Protein AF-A0A973CLB5-F1 (afdb_monomer)

Secondary structure (DSSP, 8-state):
----------S---STT--EEE---S-EEE-S-S---EEEEEE-S-S-HHHHHHHHH-GGG----SEEE-TTS-EEE-S-TTEEE--S-S-B-TTS-B-GGGGEEEEEE-----

pLDDT: mean 87.25, std 17.85, range [36.25, 98.56]

Radius of gyration: 14.24 Å; Cα contacts (8 Å, |Δi|>4): 216; chains: 1; bounding box: 31×34×39 Å

Mean predicted aligned error: 6.74 Å

Foldseek 3Di:
DDDPDDDDDPDQDCPPNAREAEQAAPLWAAAPDQAADAEDEAEDLAQDPVVLSVLRNDVVNSFDFQWEAEPVRHIYGHDDPRIQGHHQPFDADPVGDTDNSNRYGYYYYYDNPD

Nearest PDB structures (foldseek):
  2y28-assembly3_C  TM=8.855E-01  e=1.368E-07  Citrobacter freundii
  1j3g-assembly1_A  TM=6.306E-01  e=1.007E-06  Citrobacter freundii
  2ar3-assembly1_C  TM=6.993E-01  e=2.938E-04  Bacillus anthracis
  1yb0-assembly1_B  TM=6.912E-01  e=1.233E-03  Bacillus anthracis
  6srt-assembly1_A  TM=6.503E-01  e=8.528E-03  Clostridium intestinale URNW

Solvent-accessible surface area (backbone atoms only — not comparable to full-atom values): 6737 Å² total; per-residue (Å²): 136,76,83,73,82,78,82,87,69,100,57,92,72,64,63,89,82,47,73,69,45,80,58,72,37,73,32,56,47,85,37,90,47,80,55,67,86,43,78,44,82,45,68,43,82,42,87,47,69,66,60,53,52,52,47,22,48,36,70,88,62,65,28,24,36,27,31,39,35,42,85,89,68,50,34,37,36,26,37,63,85,84,41,20,35,40,60,53,68,93,36,68,47,98,89,67,52,60,49,47,32,46,33,36,47,33,36,34,34,53,32,64,80,126

Sequence (114 aa):
MCDCRFNRSKSTTTVAGLNIRHEASPNFNDRPTECIDTIVLHATVIDDINSVINHFKNPASQVSAHYTIDKDGSIVQHVDITKRAWHAGKSQMADGRENVNDFSIGIELINPND

Structure (mmCIF, N/CA/C/O backbone):
data_AF-A0A973CLB5-F1
#
_entry.id   AF-A0A973CLB5-F1
#
loop_
_atom_site.group_PDB
_atom_site.id
_atom_site.type_symbol
_atom_site.label_atom_id
_atom_site.label_alt_id
_atom_site.label_comp_id
_atom_site.label_asym_id
_atom_site.label_entity_id
_atom_site.label_seq_id
_atom_site.pdbx_PDB_ins_code
_atom_site.Cartn_x
_atom_site.Cartn_y
_atom_site.Cartn_z
_atom_site.occupancy
_atom_site.B_iso_or_equiv
_atom_site.auth_seq_id
_atom_site.auth_comp_id
_atom_site.auth_asym_id
_atom_site.auth_atom_id
_atom_site.pdbx_PDB_model_num
ATOM 1 N N . MET A 1 1 ? -16.520 -7.289 17.310 1.00 36.25 1 MET A N 1
ATOM 2 C CA . MET A 1 1 ? -15.204 -7.916 17.549 1.00 36.25 1 MET A CA 1
ATOM 3 C C . MET A 1 1 ? -14.719 -8.482 16.226 1.00 36.25 1 MET A C 1
ATOM 5 O O . MET A 1 1 ? -15.314 -9.441 15.759 1.00 36.25 1 MET A O 1
ATOM 9 N N . CYS A 1 2 ? -13.735 -7.847 15.588 1.00 38.41 2 CYS A N 1
ATOM 10 C CA . CYS A 1 2 ? -13.058 -8.412 14.418 1.00 38.41 2 CYS A CA 1
ATOM 11 C C . CYS A 1 2 ? -11.885 -9.254 14.927 1.00 38.41 2 CYS A C 1
ATOM 13 O O . CYS A 1 2 ? -10.951 -8.701 15.499 1.00 38.41 2 CYS A O 1
ATOM 15 N N . ASP A 1 3 ? -11.974 -10.575 14.786 1.00 42.47 3 ASP A N 1
ATOM 16 C CA . ASP A 1 3 ? -10.872 -11.503 15.054 1.00 42.47 3 ASP A CA 1
ATOM 17 C C . ASP A 1 3 ? -10.186 -11.814 13.716 1.00 42.47 3 ASP A C 1
ATOM 19 O O . ASP A 1 3 ? -10.607 -12.699 12.972 1.00 42.47 3 ASP A O 1
ATOM 23 N N . CYS A 1 4 ? -9.169 -11.026 13.363 1.00 44.66 4 CYS A N 1
ATOM 24 C CA . CYS A 1 4 ? -8.391 -11.181 12.131 1.00 44.66 4 CYS A CA 1
ATOM 25 C C . CYS A 1 4 ? -7.156 -12.071 12.362 1.00 44.66 4 CYS A C 1
ATOM 27 O O . CYS A 1 4 ? -6.027 -11.677 12.074 1.00 44.66 4 CYS A O 1
ATOM 29 N N . ARG A 1 5 ? -7.333 -13.292 12.882 1.00 43.91 5 ARG A N 1
ATOM 30 C CA . ARG A 1 5 ? -6.230 -14.263 12.991 1.00 43.91 5 ARG A CA 1
ATOM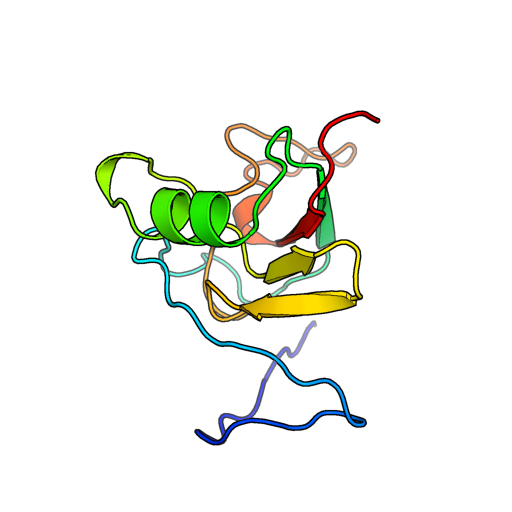 31 C C . ARG A 1 5 ? -5.927 -14.900 11.637 1.00 43.91 5 ARG A C 1
ATOM 33 O O . ARG A 1 5 ? -6.488 -15.932 11.278 1.00 43.91 5 ARG A O 1
ATOM 40 N N . PHE A 1 6 ? -4.997 -14.306 10.894 1.00 51.94 6 PHE A N 1
ATOM 41 C CA . PHE A 1 6 ? -4.413 -14.923 9.701 1.00 51.94 6 PHE A CA 1
ATOM 42 C C . PHE A 1 6 ? -3.327 -15.935 10.110 1.00 51.94 6 PHE A C 1
ATOM 44 O O . PHE A 1 6 ? -2.287 -15.578 10.665 1.00 51.94 6 PHE A O 1
ATOM 51 N N . ASN A 1 7 ? -3.585 -17.221 9.865 1.00 40.59 7 ASN A N 1
ATOM 52 C CA . ASN A 1 7 ? -2.676 -18.322 10.184 1.00 40.59 7 ASN A CA 1
ATOM 53 C C . ASN A 1 7 ? -1.483 -18.335 9.205 1.00 40.59 7 ASN A C 1
ATOM 55 O O . ASN A 1 7 ? -1.671 -18.419 7.992 1.00 40.59 7 ASN A O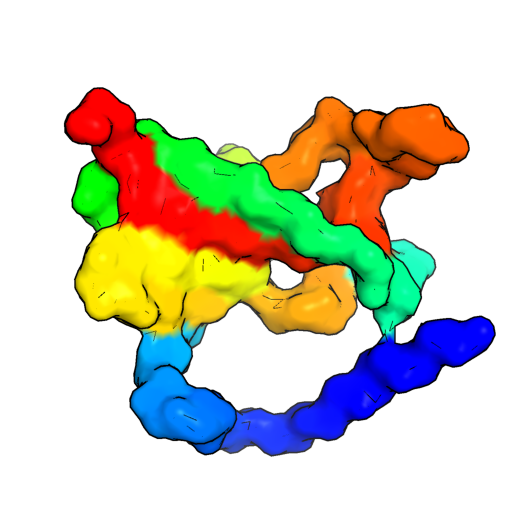 1
ATOM 59 N N . ARG A 1 8 ? -0.250 -18.243 9.721 1.00 50.34 8 ARG A N 1
ATOM 60 C CA . ARG A 1 8 ? 0.981 -18.185 8.914 1.00 50.34 8 ARG A CA 1
ATOM 61 C C . ARG A 1 8 ? 1.452 -19.578 8.496 1.00 50.34 8 ARG A C 1
ATOM 63 O O . ARG A 1 8 ? 2.006 -20.314 9.306 1.00 50.34 8 ARG A O 1
ATOM 70 N N . SER A 1 9 ? 1.367 -19.870 7.201 1.00 42.03 9 SER A N 1
ATOM 71 C CA . SER A 1 9 ? 2.226 -20.853 6.534 1.00 42.03 9 SER A CA 1
ATOM 72 C C . SER A 1 9 ? 3.197 -20.099 5.626 1.00 42.03 9 SER A C 1
ATOM 74 O O . SER A 1 9 ? 2.779 -19.398 4.709 1.00 42.03 9 SER A O 1
ATOM 76 N N . LYS A 1 10 ? 4.504 -20.202 5.899 1.00 45.16 10 LYS A N 1
ATOM 77 C CA . LYS A 1 10 ? 5.559 -19.712 5.000 1.00 45.16 10 LYS A CA 1
ATOM 78 C C . LYS A 1 10 ? 5.648 -20.653 3.798 1.00 45.16 10 LYS A C 1
ATOM 80 O O . LYS A 1 10 ? 6.470 -21.561 3.774 1.00 45.16 10 LYS A O 1
ATOM 85 N N . SER A 1 11 ? 4.776 -20.459 2.827 1.00 46.28 11 SER A N 1
ATOM 86 C CA . SER A 1 11 ? 4.851 -21.100 1.521 1.00 46.28 11 SER A CA 1
ATOM 87 C C . SER A 1 11 ? 4.077 -20.230 0.547 1.00 46.28 11 SER A C 1
ATOM 89 O O . SER A 1 11 ? 3.067 -19.644 0.939 1.00 46.28 11 SER A O 1
ATOM 91 N N . THR A 1 12 ? 4.559 -20.108 -0.688 1.00 45.00 12 THR A N 1
ATOM 92 C CA . THR A 1 12 ? 3.844 -19.484 -1.803 1.00 45.00 12 THR A CA 1
ATOM 93 C C . THR A 1 12 ? 2.402 -19.986 -1.786 1.00 45.00 12 THR A C 1
ATOM 95 O O . THR A 1 12 ? 2.131 -21.136 -2.123 1.00 45.00 12 THR A O 1
ATOM 98 N N . THR A 1 13 ? 1.482 -19.174 -1.267 1.00 49.22 13 THR A N 1
ATOM 99 C CA . THR A 1 13 ? 0.121 -19.637 -1.018 1.00 49.22 13 THR A CA 1
ATOM 100 C C . THR A 1 13 ? -0.648 -19.402 -2.300 1.00 49.22 13 THR A C 1
ATOM 102 O O 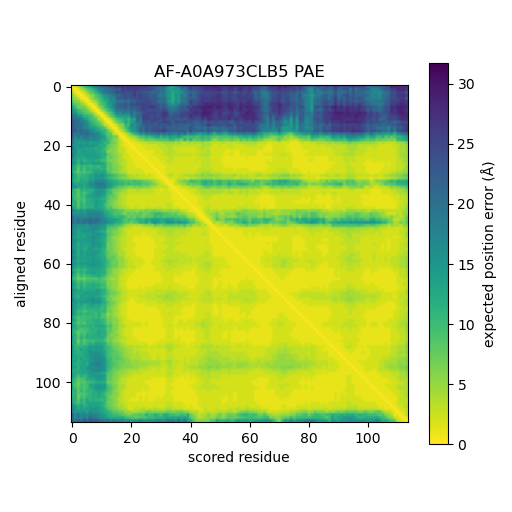. THR A 1 13 ? -1.095 -18.293 -2.577 1.00 49.22 13 THR A O 1
ATOM 105 N N . THR A 1 14 ? -0.767 -20.448 -3.111 1.00 44.41 14 THR A N 1
ATOM 106 C CA . THR A 1 14 ? -1.694 -20.475 -4.237 1.00 44.41 14 THR A CA 1
ATOM 107 C C . THR A 1 14 ? -3.115 -20.468 -3.674 1.00 44.41 14 THR A C 1
ATOM 109 O O . THR A 1 14 ? -3.705 -21.515 -3.417 1.00 44.41 14 THR A O 1
ATOM 112 N N . VAL A 1 15 ? -3.675 -19.285 -3.431 1.00 54.66 15 VAL A N 1
ATOM 113 C CA . VAL A 1 15 ? -5.111 -19.140 -3.177 1.00 54.66 15 VAL A CA 1
ATOM 114 C C . VAL A 1 15 ? -5.781 -19.103 -4.552 1.00 54.66 15 VAL A C 1
ATOM 116 O O . VAL A 1 15 ? -5.594 -18.159 -5.310 1.00 54.66 15 VAL A O 1
ATOM 119 N N . ALA A 1 16 ? -6.494 -20.172 -4.915 1.00 58.16 16 ALA A N 1
ATOM 120 C CA . ALA A 1 16 ? -7.316 -20.254 -6.132 1.00 58.16 16 ALA A CA 1
ATOM 121 C C . ALA A 1 16 ? -6.597 -19.979 -7.480 1.00 58.16 16 ALA A C 1
ATOM 123 O O . ALA A 1 16 ? -7.169 -19.366 -8.375 1.00 58.16 16 ALA A O 1
ATOM 124 N N . GLY A 1 17 ? -5.354 -20.443 -7.653 1.00 64.38 17 GLY A N 1
ATOM 125 C CA . GLY A 1 17 ? -4.637 -20.348 -8.939 1.00 64.38 17 GLY A CA 1
ATOM 126 C C . GLY A 1 17 ? -4.040 -18.972 -9.260 1.00 64.38 17 GLY A C 1
ATOM 127 O O . GLY A 1 17 ? -3.486 -18.794 -10.342 1.00 64.38 17 GLY A O 1
ATOM 128 N N . LEU A 1 18 ? -4.106 -18.017 -8.329 1.00 72.62 18 LEU A N 1
ATOM 129 C CA . LEU A 1 18 ? -3.429 -16.729 -8.457 1.00 72.62 18 LEU A CA 1
ATOM 130 C C . LEU A 1 18 ? -1.944 -16.875 -8.094 1.00 72.62 18 LEU A C 1
ATOM 132 O O . LEU A 1 18 ? -1.597 -17.338 -7.004 1.00 72.62 18 LEU A O 1
ATOM 136 N N . ASN A 1 19 ? -1.063 -16.464 -9.006 1.00 81.31 19 ASN A N 1
ATOM 137 C CA . ASN A 1 19 ? 0.376 -16.395 -8.764 1.00 81.31 19 ASN A CA 1
ATOM 138 C C . ASN A 1 19 ? 0.721 -15.026 -8.166 1.00 81.31 19 ASN A C 1
ATOM 140 O O . ASN A 1 19 ? 0.764 -14.029 -8.881 1.00 81.31 19 ASN A O 1
ATOM 144 N N . ILE A 1 20 ? 0.971 -14.983 -6.855 1.00 90.38 20 ILE A N 1
ATOM 145 C CA . ILE A 1 20 ? 1.365 -13.757 -6.149 1.00 90.38 20 ILE A CA 1
ATOM 146 C C . ILE A 1 20 ? 2.890 -13.735 -5.998 1.00 90.38 20 ILE A C 1
ATOM 148 O O . ILE A 1 20 ? 3.472 -14.530 -5.249 1.00 90.38 20 ILE A O 1
ATOM 152 N N . ARG A 1 21 ? 3.553 -12.809 -6.696 1.00 94.44 21 ARG A N 1
ATOM 153 C CA . ARG A 1 21 ? 4.984 -12.523 -6.511 1.00 94.44 21 ARG A CA 1
ATOM 154 C C . ARG A 1 21 ? 5.176 -11.748 -5.207 1.00 94.44 21 ARG A C 1
ATOM 156 O O . ARG A 1 21 ? 4.359 -10.907 -4.862 1.00 94.44 21 ARG A O 1
ATOM 163 N N . HIS A 1 22 ? 6.257 -12.007 -4.479 1.00 95.94 22 HIS A N 1
ATOM 164 C CA . HIS A 1 22 ? 6.550 -11.316 -3.219 1.00 95.94 22 HIS A CA 1
ATOM 165 C C . HIS A 1 22 ? 7.832 -10.487 -3.362 1.00 95.94 22 HIS A C 1
ATOM 167 O O . HIS A 1 22 ? 8.904 -11.044 -3.584 1.00 95.94 22 HIS A O 1
ATOM 173 N N . GLU A 1 23 ? 7.725 -9.165 -3.219 1.00 97.62 23 GLU A N 1
ATOM 174 C CA . GLU A 1 23 ? 8.836 -8.205 -3.298 1.00 97.62 23 GLU A CA 1
ATOM 175 C C . GLU A 1 23 ? 8.772 -7.244 -2.109 1.00 97.62 23 GLU A C 1
ATOM 177 O O . GLU A 1 23 ? 8.157 -6.179 -2.178 1.00 97.62 23 GLU A O 1
ATOM 182 N N . ALA A 1 24 ? 9.399 -7.641 -1.000 1.00 97.75 24 ALA A N 1
ATOM 183 C CA . ALA A 1 24 ? 9.262 -6.953 0.279 1.00 97.75 24 ALA A CA 1
ATOM 184 C C . ALA A 1 24 ? 9.742 -5.491 0.238 1.00 97.75 24 ALA A C 1
ATOM 186 O O . ALA A 1 24 ? 10.873 -5.207 -0.166 1.00 97.75 24 ALA A O 1
ATOM 187 N N . SER A 1 25 ? 8.898 -4.583 0.730 1.00 98.44 25 SER A N 1
ATOM 188 C CA . SER A 1 25 ? 9.256 -3.192 1.019 1.00 98.44 25 SER A CA 1
ATOM 189 C C . SER A 1 25 ? 9.766 -3.060 2.462 1.00 98.44 25 SER A C 1
ATOM 191 O O . SER A 1 25 ? 9.200 -3.691 3.354 1.00 98.44 25 SER A O 1
ATOM 193 N N . PRO A 1 26 ? 10.794 -2.235 2.740 1.00 98.44 26 PRO A N 1
ATOM 194 C CA . PRO A 1 26 ? 11.180 -1.876 4.106 1.00 98.44 26 PRO A CA 1
ATOM 195 C C . PRO A 1 26 ? 10.281 -0.785 4.720 1.00 98.44 26 PRO A C 1
ATOM 197 O O . PRO A 1 26 ? 10.388 -0.508 5.912 1.00 98.44 26 PRO A O 1
ATOM 200 N N . ASN A 1 27 ? 9.413 -0.151 3.925 1.00 98.50 27 ASN A N 1
ATOM 201 C CA . ASN A 1 27 ? 8.623 1.017 4.312 1.00 98.50 27 ASN A CA 1
ATOM 202 C C . ASN A 1 27 ? 7.307 0.597 4.974 1.00 98.50 27 ASN A C 1
ATOM 204 O O . ASN A 1 27 ? 6.230 0.756 4.408 1.00 98.50 27 ASN A O 1
ATOM 208 N N . PHE A 1 28 ? 7.383 0.007 6.158 1.00 98.56 28 PHE A N 1
ATOM 209 C CA . PHE A 1 28 ? 6.212 -0.343 6.956 1.00 98.56 28 PHE A CA 1
ATOM 210 C C . PHE A 1 28 ? 6.560 -0.292 8.438 1.00 98.56 28 PHE A C 1
ATOM 212 O O . PHE A 1 28 ? 7.724 -0.217 8.833 1.00 98.56 28 PHE A O 1
ATOM 219 N N . ASN A 1 29 ? 5.544 -0.378 9.285 1.00 98.12 29 ASN A N 1
ATOM 220 C CA . ASN A 1 29 ? 5.743 -0.582 10.713 1.00 98.12 29 ASN A CA 1
ATOM 221 C C . ASN A 1 29 ? 4.592 -1.388 11.321 1.00 98.12 29 ASN A C 1
ATOM 223 O O . ASN A 1 29 ? 3.702 -1.874 10.615 1.00 98.12 29 ASN A O 1
ATOM 227 N N . ASP A 1 30 ? 4.634 -1.564 12.638 1.00 97.50 30 ASP A N 1
ATOM 228 C CA . ASP A 1 30 ? 3.543 -2.197 13.364 1.00 97.50 30 ASP A CA 1
ATOM 229 C C . ASP A 1 30 ? 2.274 -1.354 13.284 1.00 97.50 30 ASP A C 1
ATOM 231 O O . ASP A 1 30 ? 2.295 -0.121 13.370 1.00 97.50 30 ASP A O 1
ATOM 235 N N . ARG A 1 31 ? 1.161 -2.052 13.079 1.00 94.88 31 ARG A N 1
ATOM 236 C CA . ARG A 1 31 ? -0.162 -1.456 13.025 1.00 94.88 31 ARG A CA 1
ATOM 237 C C . ARG A 1 31 ? -0.639 -1.189 14.456 1.00 94.88 31 ARG A C 1
ATOM 239 O O . ARG A 1 31 ? -0.483 -2.064 15.306 1.00 94.88 31 ARG A O 1
ATOM 246 N N . PRO A 1 32 ? -1.228 -0.018 14.747 1.00 93.81 32 PRO A N 1
ATOM 247 C CA . PRO A 1 32 ? -1.713 0.280 16.095 1.00 93.81 32 PRO A CA 1
ATOM 248 C C . PRO A 1 32 ? -2.992 -0.490 16.466 1.00 93.81 32 PRO A C 1
ATOM 250 O O . PRO A 1 32 ? -3.351 -0.551 17.637 1.00 93.81 32 PRO A O 1
ATOM 253 N N . THR A 1 33 ? -3.682 -1.075 15.484 1.00 86.19 33 THR A N 1
ATOM 254 C CA . THR A 1 33 ? -4.891 -1.893 15.650 1.00 86.19 33 THR A CA 1
ATOM 255 C C . THR A 1 33 ? -4.781 -3.156 14.802 1.00 86.19 33 THR A C 1
ATOM 257 O O . THR A 1 33 ? -4.180 -3.123 13.740 1.00 86.19 33 THR A O 1
ATOM 260 N N . GLU A 1 34 ? -5.366 -4.272 15.224 1.00 81.62 34 GLU A N 1
ATOM 261 C CA . GLU A 1 34 ? -5.452 -5.481 14.384 1.00 81.62 34 GLU A CA 1
ATOM 262 C C . GLU A 1 34 ? -6.708 -5.488 13.496 1.00 81.62 34 GLU A C 1
ATOM 264 O O . GLU A 1 34 ? -6.824 -6.300 12.580 1.00 81.62 34 GLU A O 1
ATOM 269 N N . CYS A 1 35 ? -7.656 -4.578 13.751 1.00 89.94 35 CYS A N 1
ATOM 270 C CA . CYS A 1 35 ? -8.890 -4.476 12.983 1.00 89.94 35 CYS A CA 1
ATOM 271 C C . CYS A 1 35 ? -8.635 -3.729 11.673 1.00 89.94 35 CYS A C 1
ATOM 273 O O . CYS A 1 35 ? -8.334 -2.535 11.673 1.00 89.94 35 CYS A O 1
ATOM 275 N N . ILE A 1 36 ? -8.796 -4.447 10.567 1.00 95.31 36 ILE A N 1
ATOM 276 C CA . ILE A 1 36 ? -8.705 -3.922 9.210 1.00 95.31 36 ILE A CA 1
ATOM 277 C C . ILE A 1 36 ? -10.099 -4.030 8.601 1.00 95.31 36 ILE A C 1
ATOM 279 O O . ILE A 1 36 ? -10.642 -5.128 8.496 1.00 95.31 36 ILE A O 1
ATOM 283 N N . ASP A 1 37 ? -10.684 -2.898 8.222 1.00 95.25 37 ASP A N 1
ATOM 284 C CA . ASP A 1 37 ? -12.056 -2.829 7.699 1.00 95.25 37 ASP A CA 1
ATOM 285 C C . ASP A 1 37 ? -12.169 -2.057 6.377 1.00 95.25 37 ASP A C 1
ATOM 287 O O . ASP A 1 37 ? -13.252 -1.959 5.804 1.00 95.25 37 ASP A O 1
ATOM 291 N N . THR A 1 38 ? -11.049 -1.523 5.883 1.00 96.69 38 THR A N 1
ATOM 292 C CA . THR A 1 38 ? -11.018 -0.606 4.745 1.00 96.69 38 THR A CA 1
ATOM 293 C C . THR A 1 38 ? -10.024 -1.082 3.684 1.00 96.69 38 THR A C 1
ATOM 295 O O . THR A 1 38 ? -8.913 -1.512 3.991 1.00 96.69 38 THR A O 1
ATOM 298 N N . ILE A 1 39 ? -10.396 -0.959 2.410 1.00 98.00 39 ILE A N 1
ATOM 299 C CA . ILE A 1 39 ? -9.476 -1.087 1.273 1.00 98.00 39 ILE A CA 1
ATOM 300 C C . ILE A 1 39 ? -9.340 0.291 0.632 1.00 98.00 39 ILE A C 1
ATOM 302 O O . ILE A 1 39 ? -10.344 0.947 0.363 1.00 98.00 39 ILE A O 1
ATOM 306 N N . VAL A 1 40 ? -8.102 0.717 0.383 1.00 97.94 40 VAL A N 1
ATOM 307 C CA . VAL A 1 40 ? -7.799 1.933 -0.379 1.00 97.94 40 VAL A CA 1
ATOM 308 C C . VAL A 1 40 ? -7.236 1.510 -1.725 1.00 97.94 40 VAL A C 1
ATOM 310 O O . VAL A 1 40 ? -6.176 0.885 -1.788 1.00 97.94 40 VAL A O 1
ATOM 313 N N . LEU A 1 41 ? -7.967 1.832 -2.788 1.00 97.00 41 LEU A N 1
ATOM 314 C CA . LEU A 1 41 ? -7.516 1.629 -4.157 1.00 97.00 41 LEU A CA 1
ATOM 315 C C . LEU A 1 41 ? -6.807 2.888 -4.638 1.00 97.00 41 LEU A C 1
ATOM 317 O O . LEU A 1 41 ? -7.367 3.982 -4.577 1.00 97.00 41 LEU A O 1
ATOM 321 N N . HIS A 1 42 ? -5.600 2.697 -5.144 1.00 95.12 42 HIS A N 1
ATOM 322 C CA . HIS A 1 42 ? -4.801 3.721 -5.790 1.00 95.12 42 HIS A CA 1
ATOM 323 C C . HIS A 1 42 ? -4.548 3.324 -7.241 1.00 95.12 42 HIS A C 1
ATOM 325 O O . HIS A 1 42 ? -4.574 2.143 -7.593 1.00 95.12 42 HIS A O 1
ATOM 331 N N . ALA A 1 43 ? -4.300 4.320 -8.079 1.00 90.75 43 ALA A N 1
ATOM 332 C CA . ALA A 1 43 ? -3.807 4.128 -9.431 1.00 90.75 43 ALA A CA 1
ATOM 333 C C . ALA A 1 43 ? -2.438 4.797 -9.519 1.00 90.75 43 ALA A C 1
ATOM 335 O O . ALA A 1 43 ? -2.277 5.946 -9.095 1.00 90.75 43 ALA A O 1
ATOM 336 N N . THR A 1 44 ? -1.457 4.080 -10.057 1.00 85.88 44 THR A N 1
ATOM 337 C CA . THR A 1 44 ? -0.143 4.665 -10.313 1.00 85.88 44 THR A CA 1
ATOM 338 C C . THR A 1 44 ? -0.238 5.662 -11.469 1.00 85.88 44 THR A C 1
ATOM 340 O O . THR A 1 44 ? -1.273 5.785 -12.109 1.00 85.88 44 THR A O 1
ATOM 343 N N . VAL A 1 45 ? 0.842 6.400 -11.726 1.00 83.69 45 VAL A N 1
ATOM 344 C CA . VAL A 1 45 ? 1.067 7.128 -12.994 1.00 83.69 45 VAL A CA 1
ATOM 345 C C . VAL A 1 45 ? 2.352 6.589 -13.633 1.00 83.69 45 VAL A C 1
ATOM 347 O O . VAL A 1 45 ? 3.212 7.321 -14.110 1.00 83.69 45 VAL A O 1
ATOM 350 N N . ILE A 1 46 ? 2.560 5.283 -13.475 1.00 81.25 46 ILE A N 1
ATOM 351 C CA . ILE A 1 46 ? 3.787 4.571 -13.827 1.00 81.25 46 ILE A CA 1
ATOM 352 C C . ILE A 1 46 ? 3.374 3.348 -14.632 1.00 81.25 46 ILE A C 1
ATOM 354 O O . ILE A 1 46 ? 2.492 2.611 -14.196 1.00 81.25 46 ILE A O 1
ATOM 358 N N . ASP A 1 47 ? 4.054 3.126 -15.753 1.00 81.06 47 ASP A N 1
ATOM 359 C CA . ASP A 1 47 ? 3.669 2.127 -16.758 1.00 81.06 47 ASP A CA 1
ATOM 360 C C . ASP A 1 47 ? 4.259 0.735 -16.492 1.00 81.06 47 ASP A C 1
ATOM 362 O O . ASP A 1 47 ? 3.884 -0.233 -17.146 1.00 81.06 47 ASP A O 1
ATOM 366 N N . ASP A 1 48 ? 5.208 0.634 -15.559 1.00 87.00 48 ASP A N 1
ATOM 367 C CA . ASP A 1 48 ? 5.982 -0.577 -15.286 1.00 87.00 48 ASP A CA 1
ATOM 368 C C . ASP A 1 48 ? 5.954 -0.948 -13.799 1.00 87.00 48 ASP A C 1
ATOM 370 O O . ASP A 1 48 ? 6.338 -0.170 -12.916 1.00 87.00 48 ASP A O 1
ATOM 374 N N . ILE A 1 49 ? 5.576 -2.195 -13.527 1.00 91.56 49 ILE A N 1
ATOM 375 C CA . ILE A 1 49 ? 5.525 -2.747 -12.176 1.00 91.56 49 ILE A CA 1
ATOM 376 C C . ILE A 1 49 ? 6.899 -2.813 -11.499 1.00 91.56 49 ILE A C 1
ATOM 378 O O . ILE A 1 49 ? 6.988 -2.652 -10.281 1.00 91.56 49 ILE A O 1
ATOM 382 N N . ASN A 1 50 ? 7.996 -3.001 -12.245 1.00 93.75 50 ASN A N 1
ATOM 383 C CA . ASN A 1 50 ? 9.333 -3.049 -11.639 1.00 93.75 50 ASN A CA 1
ATOM 384 C C . ASN A 1 50 ? 9.766 -1.678 -11.115 1.00 93.75 50 ASN A C 1
ATOM 386 O O . ASN A 1 50 ? 10.429 -1.591 -10.080 1.00 93.75 50 ASN A O 1
ATOM 390 N N . SER A 1 51 ? 9.348 -0.606 -11.779 1.00 94.06 51 SER A N 1
ATOM 391 C CA . SER A 1 51 ? 9.554 0.764 -11.321 1.00 94.06 51 SER A CA 1
ATOM 392 C C . SER A 1 51 ? 8.823 1.026 -9.999 1.00 94.06 51 SER A C 1
ATOM 394 O O . SER A 1 51 ? 9.418 1.591 -9.077 1.00 94.06 51 SER A O 1
ATOM 396 N N . VAL A 1 52 ? 7.594 0.519 -9.846 1.00 95.00 52 VAL A N 1
ATOM 397 C CA . VAL A 1 52 ? 6.850 0.560 -8.572 1.00 95.00 52 VAL A CA 1
ATOM 398 C C . VAL A 1 52 ? 7.546 -0.270 -7.490 1.00 95.00 52 VAL A C 1
ATOM 400 O O . VAL A 1 52 ? 7.801 0.242 -6.398 1.00 95.00 52 VAL A O 1
ATOM 403 N N . ILE A 1 53 ? 7.946 -1.511 -7.804 1.00 96.38 53 ILE A N 1
ATOM 404 C CA . ILE A 1 53 ? 8.714 -2.379 -6.893 1.00 9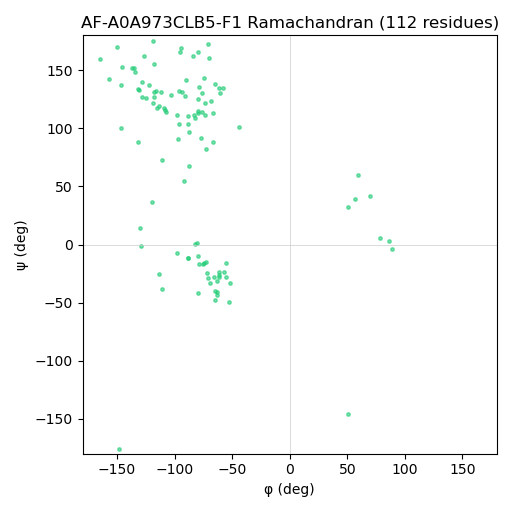6.38 53 ILE A CA 1
ATOM 405 C C . ILE A 1 53 ? 9.959 -1.646 -6.375 1.00 96.38 53 ILE A C 1
ATOM 407 O O . ILE A 1 53 ? 10.208 -1.608 -5.169 1.00 96.38 53 ILE A O 1
ATOM 411 N N . ASN A 1 54 ? 10.742 -1.044 -7.270 1.00 96.81 54 ASN A N 1
ATOM 412 C CA . ASN A 1 54 ? 11.969 -0.340 -6.908 1.00 96.81 54 ASN A CA 1
ATOM 413 C C . ASN A 1 54 ? 11.688 0.890 -6.037 1.00 96.81 54 ASN A C 1
ATOM 415 O O . ASN A 1 54 ? 12.410 1.130 -5.067 1.00 96.81 54 ASN A O 1
ATOM 419 N N . HIS A 1 55 ? 10.624 1.639 -6.336 1.00 96.31 55 HIS A N 1
ATOM 420 C CA . HIS A 1 55 ? 10.224 2.794 -5.538 1.00 96.31 55 HIS A CA 1
ATOM 421 C C . HIS A 1 55 ? 9.826 2.397 -4.109 1.00 96.31 55 HIS A C 1
ATOM 423 O O . HIS A 1 55 ? 10.274 3.017 -3.142 1.00 96.31 55 HIS A O 1
ATOM 429 N N . PHE A 1 56 ? 9.056 1.319 -3.957 1.00 97.44 56 PHE A N 1
ATOM 430 C CA . PHE A 1 56 ? 8.674 0.796 -2.646 1.00 97.44 56 PHE A CA 1
ATOM 431 C C . PHE A 1 56 ? 9.827 0.127 -1.900 1.00 97.44 56 PHE A C 1
ATOM 433 O O . PHE A 1 56 ? 9.797 0.082 -0.673 1.00 97.44 56 PHE A O 1
ATOM 440 N N . LYS A 1 57 ? 10.861 -0.366 -2.589 1.00 97.75 57 LYS A N 1
ATOM 441 C CA . LYS A 1 57 ? 12.074 -0.905 -1.950 1.00 97.75 57 LYS A CA 1
ATOM 442 C C . LYS A 1 57 ? 13.045 0.179 -1.485 1.00 97.75 57 LYS A C 1
ATOM 444 O O . LYS A 1 57 ? 13.911 -0.122 -0.668 1.00 97.75 57 LYS A O 1
ATOM 449 N N . ASN A 1 58 ? 12.910 1.415 -1.967 1.00 97.88 58 ASN A N 1
ATOM 450 C CA . ASN A 1 58 ? 13.748 2.533 -1.550 1.00 97.88 58 ASN A CA 1
ATOM 451 C C . ASN A 1 58 ? 13.323 3.050 -0.157 1.00 97.88 58 ASN A C 1
ATOM 453 O O . ASN A 1 58 ? 12.247 3.634 -0.043 1.00 97.88 58 ASN A O 1
ATOM 457 N N . PRO A 1 59 ? 14.157 2.935 0.895 1.00 97.38 59 PRO A N 1
ATOM 458 C CA . PRO A 1 59 ? 13.809 3.444 2.225 1.00 97.38 59 PRO A CA 1
ATOM 459 C C . PRO A 1 59 ? 13.581 4.963 2.264 1.00 97.38 59 PRO A C 1
ATOM 461 O O . PRO A 1 59 ? 12.857 5.467 3.118 1.00 97.38 59 PRO A O 1
ATOM 464 N N . ALA A 1 60 ? 14.197 5.707 1.338 1.00 97.81 60 ALA A N 1
ATOM 465 C CA . ALA A 1 60 ? 14.055 7.157 1.265 1.00 97.81 60 ALA A CA 1
ATOM 466 C C . ALA A 1 60 ? 12.704 7.604 0.685 1.00 97.81 60 ALA A C 1
ATOM 468 O O . ALA A 1 60 ? 12.347 8.766 0.853 1.00 97.81 60 ALA A O 1
ATOM 469 N N . SER A 1 61 ? 11.955 6.720 0.010 1.00 96.56 61 SER A N 1
ATOM 470 C CA . SER A 1 61 ? 10.630 7.075 -0.515 1.00 96.56 61 SER A CA 1
ATOM 471 C C . SER A 1 61 ? 9.600 7.236 0.600 1.00 96.56 61 SER A C 1
ATOM 473 O O . SER A 1 61 ? 8.666 8.017 0.452 1.00 96.56 61 SER A O 1
ATOM 475 N N . GLN A 1 62 ? 9.784 6.516 1.716 1.00 97.56 62 GLN A N 1
ATOM 476 C CA . GLN A 1 62 ? 8.859 6.484 2.851 1.00 97.56 62 GLN A CA 1
ATOM 477 C C . GLN A 1 62 ? 7.404 6.206 2.440 1.00 97.56 62 GLN 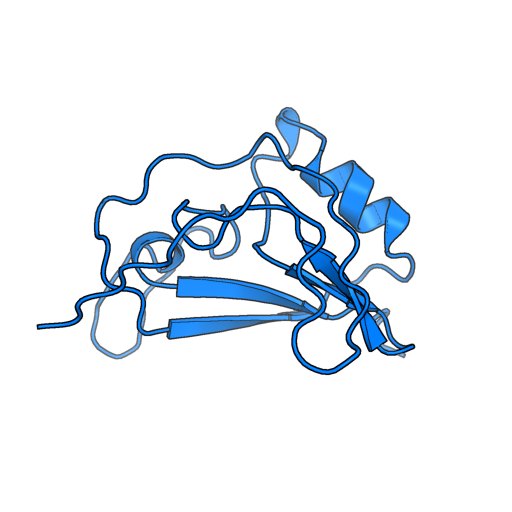A C 1
ATOM 479 O O . GLN A 1 62 ? 6.466 6.658 3.095 1.00 97.56 62 GLN A O 1
ATOM 484 N N . VAL A 1 63 ? 7.222 5.416 1.380 1.00 97.50 63 VAL A N 1
ATOM 485 C CA . VAL A 1 63 ? 5.913 4.974 0.894 1.00 97.50 63 VAL A CA 1
ATOM 486 C C . VAL A 1 63 ? 5.938 3.498 0.510 1.00 97.50 63 VAL A C 1
ATOM 488 O O . VAL A 1 63 ? 6.976 2.939 0.136 1.00 97.50 63 VAL A O 1
ATOM 491 N N . SER A 1 64 ? 4.779 2.861 0.628 1.00 98.38 64 SER A N 1
ATOM 492 C CA . SER A 1 64 ? 4.531 1.476 0.225 1.00 98.38 64 SER A CA 1
ATOM 493 C C . SER A 1 64 ? 3.034 1.202 0.158 1.00 98.38 64 SER A C 1
ATOM 495 O O . SER A 1 64 ? 2.255 1.871 0.831 1.00 98.38 64 SER A O 1
ATOM 497 N N . ALA A 1 65 ? 2.642 0.158 -0.567 1.00 98.38 65 ALA A N 1
ATOM 498 C CA . ALA A 1 65 ? 1.313 -0.445 -0.496 1.00 98.38 65 ALA A CA 1
ATOM 499 C C . ALA A 1 65 ? 1.407 -1.908 -0.035 1.00 98.38 65 ALA A C 1
ATOM 501 O O . ALA A 1 65 ? 2.503 -2.443 0.129 1.00 98.38 65 ALA A O 1
ATOM 502 N N . HIS A 1 66 ? 0.272 -2.576 0.181 1.00 98.50 66 HIS A N 1
ATOM 503 C CA . HIS A 1 66 ? 0.288 -4.015 0.472 1.00 98.50 66 HIS A CA 1
ATOM 504 C C . HIS A 1 66 ? 0.444 -4.816 -0.816 1.00 98.50 66 HIS A C 1
ATOM 506 O O . HIS A 1 66 ? 1.242 -5.754 -0.851 1.00 98.50 66 HIS A O 1
ATOM 512 N N . TYR A 1 67 ? -0.265 -4.408 -1.871 1.00 98.06 67 TYR A N 1
ATOM 513 C CA . TYR A 1 67 ? -0.235 -5.065 -3.172 1.00 98.06 67 TYR A CA 1
ATOM 514 C C . TYR A 1 67 ? -0.131 -4.062 -4.318 1.00 98.06 67 TYR A C 1
ATOM 516 O O . TYR A 1 67 ? -0.651 -2.951 -4.223 1.00 98.06 67 TYR A O 1
ATOM 524 N N . THR A 1 68 ? 0.470 -4.504 -5.415 1.00 97.19 68 THR A N 1
ATOM 525 C CA . THR A 1 68 ? 0.373 -3.877 -6.734 1.00 97.19 68 THR A CA 1
ATOM 526 C C . THR A 1 68 ? -0.174 -4.900 -7.723 1.00 97.19 68 THR A C 1
ATOM 528 O O . THR A 1 68 ? 0.222 -6.067 -7.680 1.00 97.19 68 THR A O 1
ATOM 531 N N . ILE A 1 69 ? -1.093 -4.473 -8.585 1.00 95.00 69 ILE A N 1
ATOM 532 C CA . ILE A 1 69 ? -1.708 -5.290 -9.633 1.00 95.00 69 ILE A CA 1
ATOM 533 C C . ILE A 1 69 ? -1.376 -4.660 -10.986 1.00 95.00 69 ILE A C 1
ATOM 535 O O . ILE A 1 69 ? -1.682 -3.489 -11.220 1.00 95.00 69 ILE A O 1
ATOM 539 N N . ASP A 1 70 ? -0.734 -5.436 -11.855 1.00 93.50 70 ASP A N 1
ATOM 540 C CA . ASP A 1 70 ? -0.426 -5.039 -13.229 1.00 93.50 70 ASP A CA 1
ATOM 541 C C . ASP A 1 70 ? -1.648 -5.198 -14.151 1.00 93.50 70 ASP A C 1
ATOM 543 O O . ASP A 1 70 ? -2.621 -5.882 -13.818 1.00 93.50 70 ASP A O 1
ATOM 547 N N . LYS A 1 71 ? -1.597 -4.604 -15.344 1.00 90.06 71 LYS A N 1
ATOM 548 C CA . LYS A 1 71 ? -2.681 -4.649 -16.340 1.00 90.06 71 LYS A CA 1
ATOM 549 C C . LYS A 1 71 ? -3.008 -6.060 -16.828 1.00 90.06 71 LYS A C 1
ATOM 551 O O . LYS A 1 71 ? -4.143 -6.322 -17.219 1.00 90.06 71 LYS A O 1
ATOM 556 N N . ASP A 1 72 ? -2.033 -6.965 -16.811 1.00 90.25 72 ASP A N 1
ATOM 557 C CA . ASP A 1 72 ? -2.220 -8.374 -17.173 1.00 90.25 72 ASP A CA 1
ATOM 558 C C . ASP A 1 72 ? -2.786 -9.229 -16.019 1.00 90.25 72 ASP A C 1
ATOM 560 O O . ASP A 1 72 ? -3.011 -10.429 -16.183 1.00 90.25 72 ASP A O 1
ATOM 564 N N . GLY A 1 73 ? -3.042 -8.615 -14.858 1.00 90.69 73 GLY A N 1
ATOM 565 C CA . GLY A 1 73 ? -3.523 -9.279 -13.651 1.00 90.69 73 GLY A CA 1
ATOM 566 C C . GLY A 1 73 ? -2.417 -9.862 -12.770 1.00 90.69 73 GLY A C 1
ATOM 567 O O . GLY A 1 73 ? -2.734 -10.478 -11.751 1.00 90.69 73 GLY A O 1
ATOM 568 N N . SER A 1 74 ? -1.138 -9.678 -13.112 1.00 91.94 74 SER A N 1
ATOM 569 C CA . SER A 1 74 ? -0.012 -10.059 -12.257 1.00 91.94 74 SER A CA 1
ATOM 570 C C . SE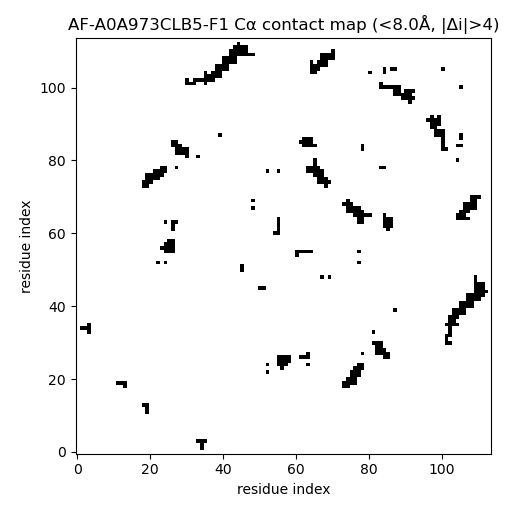R A 1 74 ? -0.056 -9.301 -10.933 1.00 91.94 74 SER A C 1
ATOM 572 O O . SER A 1 74 ? -0.243 -8.087 -10.902 1.00 91.94 74 SER A O 1
ATOM 574 N N . ILE A 1 75 ? 0.150 -10.012 -9.822 1.00 95.50 75 ILE A N 1
ATOM 575 C CA . ILE A 1 75 ? 0.058 -9.442 -8.473 1.00 95.50 75 ILE A CA 1
ATOM 576 C C . ILE A 1 75 ? 1.420 -9.512 -7.792 1.00 95.50 75 ILE A C 1
ATOM 578 O O . ILE A 1 75 ? 2.055 -10.571 -7.747 1.00 95.50 75 ILE A O 1
ATOM 582 N N . VAL A 1 76 ? 1.836 -8.397 -7.196 1.00 96.81 76 VAL A N 1
ATOM 583 C CA . VAL A 1 76 ? 3.012 -8.315 -6.329 1.00 96.81 76 VAL A CA 1
ATOM 584 C C . VAL A 1 76 ? 2.582 -7.907 -4.924 1.00 96.81 76 VAL A C 1
ATOM 586 O O . VAL A 1 76 ? 1.914 -6.894 -4.752 1.00 96.81 76 VAL A O 1
ATOM 589 N N . GLN A 1 77 ? 2.972 -8.676 -3.908 1.00 98.31 77 GLN A N 1
ATOM 590 C CA . GLN A 1 77 ? 2.838 -8.301 -2.502 1.00 98.31 77 GLN A CA 1
ATOM 591 C C . GLN A 1 77 ? 4.122 -7.639 -1.995 1.00 98.31 77 GLN A C 1
ATOM 593 O O . GLN A 1 77 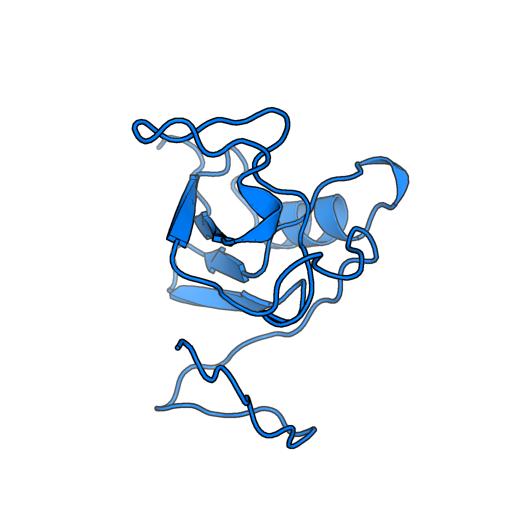? 5.214 -8.197 -2.144 1.00 98.31 77 GLN A O 1
ATOM 598 N N . HIS A 1 78 ? 3.977 -6.491 -1.333 1.00 98.25 78 HIS A N 1
ATOM 599 C CA . HIS A 1 78 ? 5.088 -5.707 -0.785 1.00 98.25 78 HIS A CA 1
ATOM 600 C C . HIS A 1 78 ? 5.141 -5.695 0.741 1.00 98.25 78 HIS A C 1
ATOM 602 O O . HIS A 1 78 ? 6.227 -5.749 1.321 1.00 98.25 78 HIS A O 1
ATOM 608 N N . VAL A 1 79 ? 3.979 -5.625 1.391 1.00 98.25 79 VAL A N 1
ATOM 609 C CA . VAL A 1 79 ? 3.842 -5.569 2.849 1.00 98.25 79 VAL A CA 1
ATOM 610 C C . VAL A 1 79 ? 2.791 -6.595 3.280 1.00 98.25 79 VAL A C 1
ATOM 612 O O . VAL A 1 79 ? 1.722 -6.702 2.678 1.00 98.25 79 VAL A O 1
ATOM 615 N N . ASP A 1 80 ? 3.108 -7.378 4.315 1.00 96.75 80 ASP A N 1
ATOM 616 C CA . ASP A 1 80 ? 2.167 -8.313 4.947 1.00 96.75 80 ASP A CA 1
ATOM 617 C C . ASP A 1 80 ? 0.939 -7.532 5.447 1.00 96.75 80 ASP A C 1
ATOM 619 O O . ASP A 1 80 ? 1.092 -6.484 6.071 1.00 96.75 80 ASP A O 1
ATOM 623 N N . ILE A 1 81 ? -0.274 -8.032 5.196 1.00 95.69 81 ILE A N 1
ATOM 624 C CA . ILE A 1 81 ? -1.533 -7.360 5.574 1.00 95.69 81 ILE A CA 1
ATOM 625 C C . ILE A 1 81 ? -1.644 -7.073 7.080 1.00 95.69 81 ILE A C 1
ATOM 627 O O . ILE A 1 81 ? -2.351 -6.156 7.486 1.00 95.69 81 ILE A O 1
ATOM 631 N N . THR A 1 82 ? -0.927 -7.830 7.915 1.00 94.38 82 THR A N 1
ATOM 632 C CA . THR A 1 82 ? -0.867 -7.625 9.371 1.00 94.38 82 THR A CA 1
ATOM 633 C C . THR A 1 82 ? -0.016 -6.417 9.767 1.00 94.38 82 THR A C 1
ATOM 635 O O . THR A 1 82 ? -0.103 -5.935 10.896 1.00 94.38 82 THR A O 1
ATOM 638 N N . LYS A 1 83 ? 0.816 -5.906 8.855 1.00 97.56 83 LYS A N 1
ATOM 639 C CA . LYS A 1 83 ? 1.628 -4.704 9.047 1.00 97.56 83 LYS A CA 1
ATOM 640 C C . LYS A 1 83 ? 0.927 -3.480 8.471 1.00 97.56 83 LYS A C 1
ATOM 642 O O . LYS A 1 83 ? -0.055 -3.577 7.738 1.00 97.56 83 LYS A O 1
ATOM 647 N N . ARG A 1 84 ? 1.428 -2.307 8.847 1.00 98.19 84 ARG A N 1
ATOM 648 C CA . ARG A 1 84 ? 0.960 -1.023 8.337 1.00 98.19 84 ARG A CA 1
ATOM 649 C C . ARG A 1 84 ? 1.858 -0.565 7.192 1.00 98.19 84 ARG A C 1
ATOM 651 O O . ARG A 1 84 ? 2.961 -0.082 7.448 1.00 98.19 84 ARG A O 1
ATOM 658 N N . ALA A 1 85 ? 1.379 -0.699 5.956 1.00 98.56 85 ALA A N 1
ATOM 659 C CA . ALA A 1 85 ? 1.981 -0.038 4.797 1.00 98.56 85 ALA A CA 1
ATOM 660 C C . ALA A 1 85 ? 1.739 1.484 4.834 1.00 98.56 85 ALA A C 1
ATOM 662 O O . ALA A 1 85 ? 0.843 1.969 5.530 1.00 98.56 85 ALA A O 1
ATOM 663 N N . TRP A 1 86 ? 2.536 2.248 4.090 1.00 98.44 86 TRP A N 1
ATOM 664 C CA . TRP A 1 86 ? 2.507 3.713 4.084 1.00 98.44 86 TRP A CA 1
ATOM 665 C C . TRP A 1 86 ? 1.974 4.237 2.739 1.00 98.44 86 TRP A C 1
ATOM 667 O O . TRP A 1 86 ? 2.741 4.753 1.930 1.00 98.44 86 TRP A O 1
ATOM 677 N N . HIS A 1 87 ? 0.663 4.099 2.497 1.00 98.12 87 HIS A N 1
ATOM 678 C CA . HIS A 1 87 ? 0.040 4.395 1.190 1.00 98.12 87 HIS A CA 1
ATOM 679 C C . HIS A 1 87 ? -0.924 5.590 1.198 1.00 98.12 87 HIS A C 1
ATOM 681 O O . HIS A 1 87 ? -1.168 6.182 0.157 1.00 98.12 87 HIS A O 1
ATOM 687 N N . ALA A 1 88 ? -1.529 5.934 2.337 1.00 97.50 88 ALA A N 1
ATOM 688 C CA . ALA A 1 88 ? -2.602 6.933 2.399 1.00 97.50 88 ALA A CA 1
ATOM 689 C C . ALA A 1 88 ? -2.136 8.342 2.809 1.00 97.50 88 ALA A C 1
ATOM 691 O O . ALA A 1 88 ? -2.937 9.275 2.807 1.00 97.50 88 ALA A O 1
ATOM 692 N N . GLY A 1 89 ? -0.867 8.510 3.206 1.00 95.50 89 GLY A N 1
ATOM 693 C CA . GLY A 1 89 ? -0.348 9.781 3.725 1.00 95.50 89 GLY A CA 1
ATOM 694 C C . GLY A 1 89 ? -1.221 10.382 4.839 1.00 95.50 89 GLY A C 1
ATOM 695 O O . GLY A 1 89 ? -1.831 9.660 5.635 1.00 95.50 89 GLY A O 1
ATOM 696 N N . LYS A 1 90 ? -1.304 11.718 4.885 1.00 96.75 90 LYS A N 1
ATOM 697 C CA . LYS A 1 90 ? -2.254 12.431 5.751 1.00 96.75 90 LYS A CA 1
ATOM 698 C C . LYS A 1 90 ? -3.664 12.291 5.173 1.00 96.75 90 LYS A C 1
ATOM 700 O O . LYS A 1 90 ? -3.960 12.856 4.125 1.00 96.75 90 LYS A O 1
ATOM 705 N N . SER A 1 91 ? -4.521 11.556 5.871 1.00 97.31 91 SER A N 1
ATOM 706 C CA . SER A 1 91 ? -5.827 11.119 5.371 1.00 97.31 91 SER A CA 1
ATOM 707 C C . SER A 1 91 ? -6.876 11.075 6.484 1.00 97.31 91 SER A C 1
ATOM 709 O O . SER A 1 91 ? -6.539 10.876 7.654 1.00 97.31 91 SER A O 1
ATOM 711 N N . GLN A 1 92 ? -8.143 11.258 6.107 1.00 96.94 92 GLN A N 1
ATOM 712 C CA . GLN A 1 92 ? -9.308 11.180 6.989 1.00 96.94 92 GLN A CA 1
ATOM 713 C C . GLN A 1 92 ? -10.505 10.614 6.209 1.00 96.94 92 GLN A C 1
ATOM 715 O O . GLN A 1 92 ? -10.724 10.982 5.054 1.00 96.94 92 GLN A O 1
ATOM 720 N N . MET A 1 93 ? -11.261 9.715 6.834 1.00 95.94 93 MET A N 1
ATOM 721 C CA . MET A 1 93 ? -12.501 9.148 6.299 1.00 95.94 93 MET A CA 1
ATOM 722 C C . MET A 1 93 ? -13.698 10.064 6.584 1.00 95.94 93 MET A C 1
ATOM 724 O O . MET A 1 93 ? -13.664 10.892 7.489 1.00 95.94 93 MET A O 1
ATOM 728 N N . ALA A 1 94 ? -14.801 9.875 5.855 1.00 95.12 94 ALA A N 1
ATOM 729 C CA . ALA A 1 94 ? -16.026 10.660 6.049 1.00 95.12 94 ALA A CA 1
ATOM 730 C C . ALA A 1 94 ? -16.646 10.515 7.456 1.00 95.12 94 ALA A C 1
ATOM 732 O O . ALA A 1 94 ? -17.365 11.404 7.903 1.00 95.12 94 ALA A O 1
ATOM 733 N N . ASP A 1 95 ? -16.359 9.413 8.156 1.00 94.69 95 ASP A N 1
ATOM 734 C CA . ASP A 1 95 ? -16.765 9.174 9.549 1.00 94.69 95 ASP A CA 1
ATOM 735 C C . ASP A 1 95 ? -15.851 9.866 10.585 1.00 94.69 95 ASP A C 1
ATOM 737 O O . ASP A 1 95 ? -16.066 9.733 11.788 1.00 94.69 95 ASP A O 1
ATOM 741 N N . GLY A 1 96 ? -14.838 10.610 10.127 1.00 96.44 96 GLY A N 1
ATOM 742 C CA . GLY A 1 96 ? -13.891 11.352 10.954 1.00 96.44 96 GLY A CA 1
ATOM 743 C C . GLY A 1 96 ? -12.648 10.567 11.381 1.00 96.44 96 GLY A C 1
ATOM 744 O O . GLY A 1 96 ? -11.765 11.156 12.003 1.00 96.44 96 GLY A O 1
ATOM 745 N N . ARG A 1 97 ? -12.519 9.271 11.055 1.00 95.25 97 ARG A N 1
ATOM 746 C CA . ARG A 1 97 ? -11.305 8.501 11.383 1.00 95.25 97 ARG A CA 1
ATOM 747 C C . ARG A 1 97 ? -10.107 8.985 10.569 1.00 95.25 97 ARG A C 1
ATOM 749 O O . ARG A 1 97 ? -10.139 8.979 9.340 1.00 95.25 97 ARG A O 1
ATOM 756 N N . GLU A 1 98 ? -9.039 9.371 11.257 1.00 97.12 98 GLU A N 1
ATOM 757 C CA . GLU A 1 98 ? -7.773 9.820 10.663 1.00 97.12 98 GLU A CA 1
ATOM 758 C C . GLU A 1 98 ? -6.752 8.682 10.548 1.00 97.12 98 GLU A C 1
ATOM 760 O O . GLU A 1 98 ? -6.926 7.622 11.144 1.00 97.12 98 GLU A O 1
ATOM 765 N N . ASN A 1 99 ? -5.658 8.924 9.820 1.00 96.62 99 ASN A N 1
ATOM 766 C CA . ASN A 1 99 ? -4.545 7.982 9.644 1.00 96.62 99 ASN A CA 1
ATOM 767 C C . ASN A 1 99 ? -4.995 6.660 9.016 1.00 96.62 99 ASN A C 1
ATOM 769 O O . ASN A 1 99 ? -4.810 5.584 9.579 1.00 96.62 99 ASN A O 1
ATOM 773 N N . VAL A 1 100 ? -5.552 6.732 7.807 1.00 97.81 100 VAL A N 1
ATOM 774 C CA . VAL A 1 100 ? -6.211 5.595 7.141 1.00 97.81 100 VAL A CA 1
ATOM 775 C C . VAL A 1 100 ? -5.313 4.358 7.012 1.00 97.81 100 VAL A C 1
ATOM 777 O O . VAL A 1 100 ? -5.812 3.234 7.054 1.00 97.81 100 VAL A O 1
ATOM 780 N N . ASN A 1 101 ? -3.987 4.523 6.948 1.00 97.94 101 ASN A N 1
ATOM 781 C CA . ASN A 1 101 ? -3.031 3.408 6.986 1.00 97.94 101 ASN A CA 1
ATOM 782 C C . ASN A 1 101 ? -3.270 2.457 8.177 1.00 97.94 101 ASN A C 1
ATOM 784 O O . ASN A 1 101 ? -3.054 1.256 8.046 1.00 97.94 101 ASN A O 1
ATOM 788 N N . ASP A 1 102 ? -3.730 2.965 9.323 1.00 97.25 102 ASP A N 1
ATOM 789 C CA . ASP A 1 102 ? -3.878 2.213 10.572 1.00 97.25 102 ASP A CA 1
ATOM 790 C C . ASP A 1 102 ? -4.936 1.108 10.496 1.00 97.25 102 ASP A C 1
ATOM 792 O O . ASP A 1 102 ? -4.770 0.076 11.141 1.00 97.25 102 ASP A O 1
ATOM 796 N N . PHE A 1 103 ? -5.961 1.249 9.654 1.00 96.56 103 PHE A N 1
ATOM 797 C CA . PHE A 1 103 ? -7.087 0.305 9.552 1.00 96.56 103 PHE A CA 1
ATOM 798 C C . PHE A 1 103 ? -7.400 -0.131 8.111 1.00 96.56 103 PHE A C 1
ATOM 800 O O . PHE A 1 103 ? -8.456 -0.715 7.854 1.00 96.56 103 PHE A O 1
ATOM 807 N N . SER A 1 104 ? -6.486 0.126 7.167 1.00 97.81 104 SER A N 1
ATOM 808 C CA . SER A 1 104 ? -6.694 -0.206 5.757 1.00 97.81 104 SER A CA 1
ATOM 809 C C . SER A 1 104 ? -5.602 -1.047 5.096 1.00 97.81 104 SER A C 1
ATOM 811 O O . SER A 1 104 ? -4.465 -1.148 5.574 1.00 97.81 104 SER A O 1
ATOM 813 N N . ILE A 1 105 ? -5.991 -1.639 3.963 1.00 98.56 105 ILE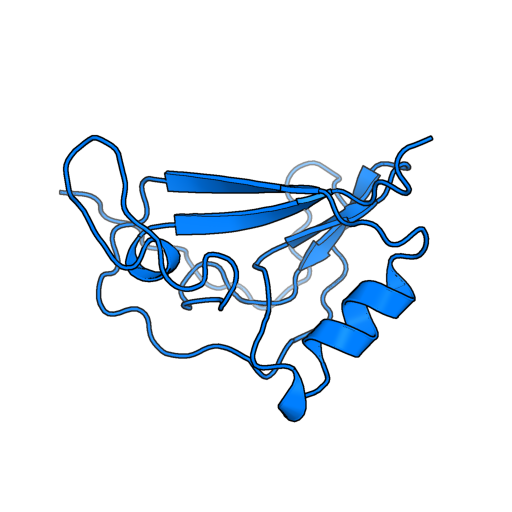 A N 1
ATOM 814 C CA . ILE A 1 105 ? -5.117 -2.256 2.967 1.00 98.56 105 ILE A CA 1
ATOM 815 C C . ILE A 1 105 ? -5.053 -1.369 1.721 1.00 98.56 105 ILE A C 1
ATOM 817 O O . ILE A 1 105 ? -6.045 -1.230 1.010 1.00 98.56 105 ILE A O 1
ATOM 821 N N . GLY A 1 106 ? -3.884 -0.799 1.432 1.00 98.31 106 GLY A N 1
ATOM 822 C CA . GLY A 1 106 ? -3.581 -0.175 0.140 1.00 98.31 106 GLY A CA 1
ATOM 823 C C . GLY A 1 106 ? -3.292 -1.183 -0.976 1.00 98.31 106 GLY A C 1
ATOM 824 O O . GLY A 1 106 ? -2.450 -2.070 -0.792 1.00 98.31 106 GLY A O 1
ATOM 825 N N . ILE A 1 107 ? -3.952 -1.008 -2.122 1.00 98.31 107 ILE A N 1
ATOM 826 C CA . ILE A 1 107 ? -3.710 -1.732 -3.377 1.00 98.31 107 ILE A CA 1
ATOM 827 C C . ILE A 1 107 ? -3.455 -0.705 -4.484 1.00 98.31 107 ILE A C 1
ATOM 829 O O . ILE A 1 107 ? -4.284 0.175 -4.704 1.00 98.31 107 ILE A O 1
ATOM 833 N N . GLU A 1 108 ? -2.335 -0.843 -5.184 1.00 97.12 108 GLU A N 1
ATOM 834 C CA . GLU A 1 108 ? -1.976 -0.031 -6.350 1.00 97.12 108 GLU A CA 1
ATOM 835 C C . GLU A 1 108 ? -2.355 -0.753 -7.643 1.00 97.12 108 GLU A C 1
ATOM 837 O O . GLU A 1 108 ? -2.005 -1.920 -7.826 1.00 97.12 108 GLU A O 1
ATOM 842 N N . LEU A 1 109 ? -3.017 -0.060 -8.563 1.00 95.69 109 LEU A N 1
ATOM 843 C CA . LEU A 1 109 ? -3.254 -0.533 -9.925 1.00 95.69 109 LEU A CA 1
ATOM 844 C C . LEU A 1 109 ? -2.291 0.173 -10.880 1.00 95.69 109 LEU A C 1
ATOM 846 O O . LEU A 1 109 ? -2.219 1.403 -10.876 1.00 95.69 109 LEU A O 1
ATOM 850 N N . ILE A 1 110 ? -1.568 -0.587 -11.707 1.00 93.31 110 ILE A N 1
ATOM 851 C CA . ILE A 1 110 ? -0.702 -0.013 -12.744 1.00 93.31 110 ILE A CA 1
ATOM 852 C C . ILE A 1 110 ? -1.561 0.692 -13.795 1.00 93.31 110 ILE A C 1
ATOM 854 O O . 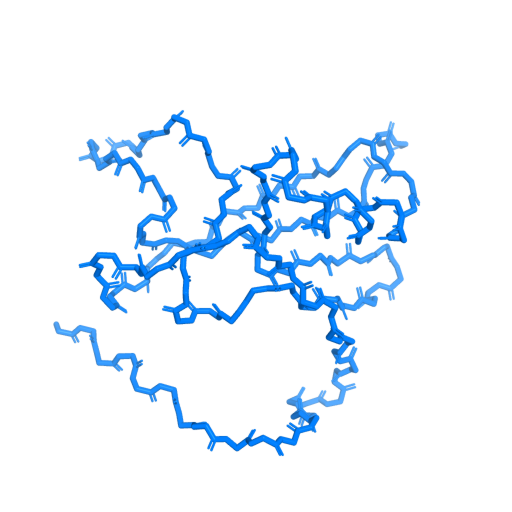ILE A 1 110 ? -2.316 0.049 -14.528 1.00 93.31 110 ILE A O 1
ATOM 858 N N . ASN A 1 111 ? -1.441 2.019 -13.870 1.00 88.62 111 ASN A N 1
ATOM 859 C CA . ASN A 1 111 ? -2.230 2.841 -14.780 1.00 88.62 111 ASN A CA 1
ATOM 860 C C . ASN A 1 111 ? -1.440 4.066 -15.304 1.00 88.62 111 ASN A C 1
ATOM 862 O O . ASN A 1 111 ? -1.384 5.091 -14.644 1.00 88.62 111 ASN A O 1
ATOM 866 N N . PRO A 1 112 ? -0.885 4.031 -16.522 1.00 80.38 112 PRO A N 1
ATOM 867 C CA . PRO A 1 112 ? -0.245 5.177 -17.188 1.00 80.38 112 PRO A CA 1
ATOM 868 C C . PRO A 1 112 ? -1.101 6.445 -17.346 1.00 80.38 112 PRO A C 1
ATOM 870 O O . PRO A 1 112 ? -0.560 7.509 -17.644 1.00 80.38 112 PRO A O 1
ATOM 873 N N . ASN A 1 113 ? -2.427 6.338 -17.173 1.00 79.69 113 ASN A N 1
ATOM 874 C CA . ASN A 1 113 ? -3.451 7.270 -17.672 1.00 79.69 113 ASN A CA 1
ATOM 875 C C . ASN A 1 113 ? -3.632 7.244 -19.205 1.00 79.69 113 ASN A C 1
ATOM 877 O O . ASN A 1 113 ? -3.761 8.301 -19.825 1.00 79.69 113 ASN A O 1
ATOM 881 N N . ASP A 1 114 ? -3.627 6.051 -19.801 1.00 74.50 114 ASP A N 1
ATOM 882 C CA . ASP A 1 114 ? -3.951 5.794 -21.214 1.00 74.50 114 ASP A CA 1
ATOM 883 C C . ASP A 1 114 ? -5.453 5.608 -21.499 1.00 74.50 114 ASP A C 1
ATOM 885 O O . ASP A 1 114 ? -6.233 5.354 -20.550 1.00 74.50 114 ASP A O 1
#